Protein AF-C3X461-F1 (afdb_monomer_lite)

Secondary structure (DSSP, 8-state):
-HHHHHHHTTS-EEEE-SS-EEEEETTEEEEE-SEEEEEEPTTSS-EEEEEEES-HHHHHHHHT--GGGEEE------

Sequence (78 aa):
MDTWKQLVGNRAFISDLGKSHEAEIGGTKTIVGRYAVWLPMAGSD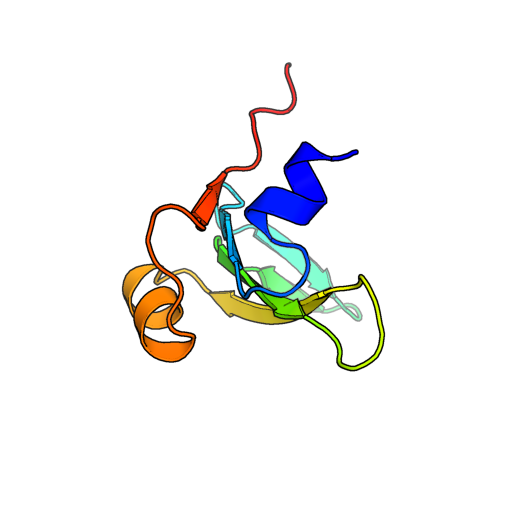RHQVVEVGDDLGMLQKKYDVPIERVLKLGAFAE

pLDDT: mean 87.03, std 13.6, range [34.91, 98.31]

Structure (mmCIF, N/CA/C/O backbone):
data_AF-C3X461-F1
#
_entry.id   AF-C3X461-F1
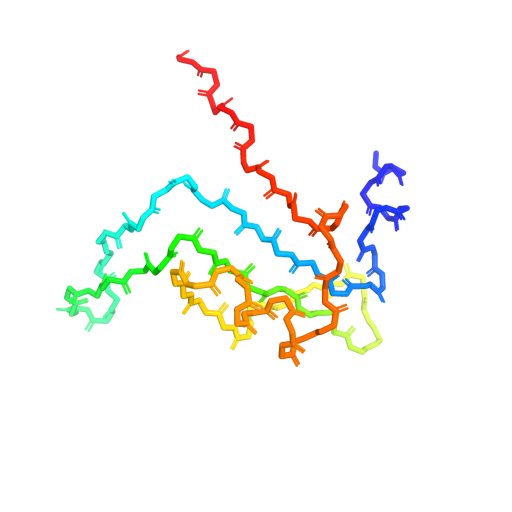#
loop_
_atom_site.group_PDB
_atom_site.id
_atom_site.type_symbol
_atom_site.label_atom_id
_atom_site.label_alt_id
_atom_site.label_comp_id
_atom_site.label_asym_id
_atom_site.label_entity_id
_atom_site.label_seq_id
_atom_site.pdbx_PDB_ins_code
_atom_site.Cartn_x
_atom_site.Cartn_y
_atom_site.Cartn_z
_atom_site.occupancy
_atom_site.B_iso_or_equiv
_atom_site.auth_seq_id
_atom_site.auth_comp_id
_atom_site.auth_asym_id
_atom_site.auth_atom_id
_atom_site.pdbx_PDB_model_num
ATOM 1 N N . MET A 1 1 ? 18.825 9.906 -2.858 1.00 53.12 1 MET A N 1
ATOM 2 C CA . MET A 1 1 ? 17.745 9.898 -3.874 1.00 53.12 1 MET A CA 1
ATOM 3 C C . MET A 1 1 ? 17.727 8.570 -4.642 1.00 53.12 1 MET A C 1
ATOM 5 O O . MET A 1 1 ? 16.651 8.087 -4.975 1.00 53.12 1 MET A O 1
ATOM 9 N N . ASP A 1 2 ? 18.888 7.931 -4.831 1.00 64.31 2 ASP A N 1
ATOM 10 C CA . ASP A 1 2 ? 19.057 6.656 -5.555 1.00 64.31 2 ASP A CA 1
ATOM 11 C C . ASP A 1 2 ? 18.362 5.454 -4.909 1.00 64.31 2 ASP A C 1
ATOM 13 O O . ASP A 1 2 ? 17.750 4.644 -5.603 1.00 64.31 2 ASP A O 1
ATOM 17 N N . THR A 1 3 ? 18.366 5.376 -3.576 1.00 74.94 3 THR A N 1
ATOM 18 C CA . THR A 1 3 ? 17.740 4.277 -2.826 1.00 74.94 3 THR A CA 1
ATOM 19 C C . THR A 1 3 ? 16.237 4.168 -3.103 1.00 74.94 3 THR A C 1
ATOM 21 O O . THR A 1 3 ? 15.716 3.073 -3.267 1.00 74.94 3 THR A O 1
ATOM 24 N N . TRP A 1 4 ? 15.530 5.296 -3.235 1.00 76.69 4 TRP A N 1
ATOM 25 C CA . TRP A 1 4 ? 14.086 5.306 -3.500 1.00 76.69 4 TRP A CA 1
ATOM 26 C C . TRP A 1 4 ? 13.747 4.747 -4.885 1.00 76.69 4 TRP A C 1
ATOM 28 O O . TRP A 1 4 ? 12.896 3.867 -5.021 1.00 76.69 4 TRP A O 1
ATOM 38 N N . LYS A 1 5 ? 14.460 5.219 -5.916 1.00 78.00 5 LYS A N 1
ATOM 39 C CA . LYS A 1 5 ? 14.273 4.738 -7.291 1.00 78.00 5 LYS A CA 1
ATOM 40 C C . LYS A 1 5 ? 14.569 3.241 -7.406 1.00 78.00 5 LYS A C 1
ATOM 42 O O . LYS A 1 5 ? 13.819 2.538 -8.077 1.00 78.00 5 LYS A O 1
ATOM 47 N N . GLN A 1 6 ? 15.599 2.751 -6.714 1.00 78.19 6 GLN A N 1
ATOM 48 C CA . GLN A 1 6 ? 15.943 1.325 -6.683 1.00 78.19 6 GLN A CA 1
ATOM 49 C C . GLN A 1 6 ? 14.875 0.465 -5.994 1.00 78.19 6 GLN A C 1
ATOM 51 O O . GLN A 1 6 ? 14.560 -0.627 -6.474 1.00 78.19 6 GLN A O 1
ATOM 56 N N . LEU A 1 7 ? 14.309 0.950 -4.887 1.00 77.00 7 LEU A N 1
ATOM 57 C CA . LEU A 1 7 ? 13.338 0.192 -4.100 1.00 77.00 7 LEU A CA 1
ATOM 58 C C . LEU A 1 7 ? 11.960 0.141 -4.773 1.00 77.00 7 LEU A C 1
ATOM 60 O O . LEU A 1 7 ? 11.384 -0.943 -4.897 1.00 77.00 7 LEU A O 1
ATOM 64 N N . VAL A 1 8 ? 11.440 1.288 -5.229 1.00 82.31 8 VAL A N 1
ATOM 65 C CA . VAL A 1 8 ? 10.016 1.403 -5.599 1.00 82.31 8 VAL A CA 1
ATOM 66 C C . VAL A 1 8 ? 9.713 2.155 -6.897 1.00 82.31 8 VAL A C 1
ATOM 68 O O . VAL A 1 8 ? 8.561 2.154 -7.314 1.00 82.31 8 VAL A O 1
ATOM 71 N N . GLY A 1 9 ? 10.700 2.741 -7.586 1.00 80.94 9 GLY A N 1
ATOM 72 C CA . GLY A 1 9 ? 10.483 3.707 -8.681 1.00 80.94 9 GLY A CA 1
ATOM 73 C C . GLY A 1 9 ? 9.398 3.338 -9.709 1.00 80.94 9 GLY A C 1
ATOM 74 O O . GLY A 1 9 ? 8.492 4.127 -9.933 1.00 80.94 9 GLY A O 1
ATOM 75 N N . ASN A 1 10 ? 9.435 2.117 -10.255 1.00 85.50 10 ASN A N 1
ATOM 76 C CA . ASN A 1 10 ? 8.435 1.606 -11.212 1.00 85.50 10 ASN A CA 1
ATOM 77 C C . ASN A 1 10 ? 7.684 0.375 -10.679 1.00 85.50 10 ASN A C 1
ATOM 79 O O . ASN A 1 10 ? 7.275 -0.498 -11.444 1.00 85.50 10 ASN A O 1
ATOM 83 N N . ARG A 1 11 ? 7.580 0.235 -9.355 1.00 91.44 11 ARG A N 1
ATOM 84 C CA . ARG A 1 11 ? 7.046 -0.966 -8.702 1.00 91.44 11 ARG A CA 1
ATOM 85 C C . ARG A 1 11 ? 5.944 -0.591 -7.725 1.00 91.44 11 ARG A C 1
ATOM 87 O O . ARG A 1 11 ? 5.994 0.467 -7.103 1.00 91.44 11 ARG A O 1
ATOM 94 N N . ALA A 1 12 ? 4.979 -1.491 -7.578 1.00 95.25 12 ALA A N 1
ATOM 95 C CA . ALA A 1 12 ? 4.000 -1.406 -6.509 1.00 95.25 12 ALA A CA 1
ATOM 96 C C . ALA A 1 12 ? 4.676 -1.621 -5.149 1.00 95.25 12 ALA A C 1
ATOM 98 O O . ALA A 1 12 ? 5.570 -2.465 -5.020 1.00 95.25 12 ALA A O 1
ATOM 99 N N . PHE A 1 13 ? 4.238 -0.881 -4.138 1.00 96.25 13 PHE A N 1
ATOM 100 C CA . PHE A 1 13 ? 4.687 -1.056 -2.758 1.00 96.25 13 PHE A CA 1
ATOM 101 C C . PHE A 1 13 ? 3.546 -0.760 -1.783 1.00 96.25 13 PHE A C 1
ATOM 103 O O . PHE A 1 13 ? 2.531 -0.170 -2.158 1.00 96.25 13 PHE A O 1
ATOM 110 N N . ILE A 1 14 ? 3.708 -1.184 -0.533 1.00 96.62 14 ILE A N 1
ATOM 111 C CA . ILE A 1 14 ? 2.753 -0.907 0.543 1.00 96.62 14 ILE A CA 1
ATOM 112 C C . ILE A 1 14 ? 3.459 -0.082 1.608 1.00 96.62 14 ILE A C 1
ATOM 114 O O . ILE A 1 14 ? 4.565 -0.430 2.013 1.00 96.62 14 ILE A O 1
ATOM 118 N N . SER A 1 15 ? 2.829 0.990 2.081 1.00 94.12 15 SER A N 1
ATOM 119 C CA . SER A 1 15 ? 3.270 1.681 3.293 1.00 94.12 15 SER A CA 1
ATOM 120 C C . SER A 1 15 ? 2.498 1.165 4.503 1.00 94.12 15 SER A C 1
ATOM 122 O O . SER A 1 15 ? 1.268 1.176 4.487 1.00 94.12 15 SER A O 1
ATOM 124 N N . ASP A 1 16 ? 3.211 0.760 5.549 1.00 93.69 16 ASP A N 1
ATOM 125 C CA . ASP A 1 16 ? 2.669 0.446 6.871 1.00 93.69 16 ASP A CA 1
ATOM 126 C C . ASP A 1 16 ? 2.692 1.715 7.741 1.00 93.69 16 ASP A C 1
ATOM 128 O O . ASP A 1 16 ? 3.762 2.199 8.126 1.00 93.69 16 ASP A O 1
ATOM 132 N N . LEU A 1 17 ? 1.501 2.250 8.026 1.00 89.00 17 LEU A N 1
ATOM 133 C CA . LEU A 1 17 ? 1.254 3.435 8.857 1.00 89.00 17 LEU A CA 1
ATOM 134 C C . LEU A 1 17 ? 1.320 3.130 10.368 1.00 89.00 17 LEU A C 1
ATOM 136 O O . LEU A 1 17 ? 1.132 4.014 11.199 1.00 89.00 17 LEU A O 1
ATOM 140 N N . GLY A 1 18 ? 1.573 1.877 10.752 1.00 87.75 18 GLY A N 1
ATOM 141 C CA . GLY A 1 18 ? 1.673 1.415 12.136 1.00 87.75 18 GLY A CA 1
ATOM 142 C C . GLY A 1 18 ? 0.322 1.097 12.776 1.00 87.75 18 GLY A C 1
ATOM 143 O O . GLY A 1 18 ? 0.170 0.038 13.390 1.00 87.75 18 GLY A O 1
ATOM 144 N N . LYS A 1 19 ? -0.679 1.964 12.603 1.00 86.19 19 LYS A N 1
ATOM 145 C CA . LYS A 1 19 ? -2.057 1.748 13.068 1.00 86.19 19 LYS A CA 1
ATOM 146 C C . LYS A 1 19 ? -3.065 2.371 12.110 1.00 86.19 19 LYS A C 1
ATOM 148 O O . LYS A 1 19 ? -2.708 3.208 11.290 1.00 86.19 19 LYS A O 1
ATOM 153 N N . SER A 1 20 ? -4.322 1.968 12.230 1.00 86.31 20 SER A N 1
ATOM 154 C CA . SER A 1 20 ? -5.422 2.676 11.581 1.00 86.31 20 SER A CA 1
ATOM 155 C C . SER A 1 20 ? -5.591 4.051 12.241 1.00 86.31 20 SER A C 1
ATOM 157 O O . SER A 1 20 ? -5.369 4.213 13.447 1.00 86.31 20 SER A O 1
ATOM 159 N N . HIS A 1 21 ? -5.965 5.046 11.448 1.00 82.56 21 HIS A N 1
ATOM 160 C CA . HIS A 1 21 ? -6.115 6.432 11.877 1.00 82.56 21 HIS A CA 1
ATOM 161 C C . HIS A 1 21 ? -7.533 6.925 11.602 1.00 82.56 21 HIS A C 1
ATOM 163 O O . HIS A 1 21 ? -8.136 6.564 10.599 1.00 82.56 21 HIS A O 1
ATOM 169 N N . GLU A 1 22 ? -8.064 7.778 12.472 1.00 88.62 22 GLU A N 1
ATOM 170 C CA . GLU A 1 22 ? -9.286 8.527 12.181 1.00 88.62 22 GLU A CA 1
ATOM 171 C C . GLU A 1 22 ? -8.894 9.855 11.527 1.00 88.62 22 GLU A C 1
ATOM 173 O O . GLU A 1 22 ? -8.039 10.576 12.045 1.00 88.62 22 GLU A O 1
ATOM 178 N N . ALA A 1 23 ? -9.498 10.165 10.383 1.00 85.56 23 ALA A N 1
ATOM 179 C CA . ALA A 1 23 ? -9.294 11.417 9.667 1.00 85.56 23 ALA A CA 1
ATOM 180 C C . ALA A 1 23 ? -10.640 12.025 9.270 1.00 85.56 23 ALA A C 1
ATOM 182 O O . ALA A 1 23 ? -11.597 11.313 8.966 1.00 85.56 23 ALA A O 1
ATOM 183 N N . GLU A 1 24 ? -10.714 13.352 9.246 1.00 90.19 24 GLU A N 1
ATOM 184 C CA . GLU A 1 24 ? -11.863 14.062 8.693 1.00 90.19 24 GLU A CA 1
ATOM 185 C C . GLU A 1 24 ? -11.639 14.295 7.197 1.00 90.19 24 GLU A C 1
ATOM 187 O O . GLU A 1 24 ? -10.715 15.001 6.793 1.00 90.19 24 GLU A O 1
ATOM 192 N N . ILE A 1 25 ? -12.475 13.676 6.364 1.00 82.75 25 ILE A N 1
ATOM 193 C CA . ILE A 1 25 ? -12.403 13.774 4.904 1.00 82.75 25 ILE A CA 1
ATOM 194 C C . ILE A 1 25 ? -13.756 14.289 4.420 1.00 82.75 25 ILE A C 1
ATOM 196 O O . ILE A 1 25 ? -14.781 13.638 4.612 1.00 82.75 25 ILE A O 1
ATOM 200 N N . GLY A 1 26 ? -13.774 15.492 3.839 1.00 84.50 26 GLY A N 1
ATOM 201 C CA . GLY A 1 26 ? -15.012 16.120 3.360 1.00 84.50 26 GLY A CA 1
ATOM 202 C C . GLY A 1 26 ? -16.065 16.325 4.458 1.00 84.50 26 GLY A C 1
ATOM 203 O O . GLY A 1 26 ? -17.250 16.134 4.203 1.00 84.50 26 GLY A O 1
ATOM 204 N N . GLY A 1 27 ? -15.642 16.644 5.686 1.00 91.06 27 GLY A N 1
ATOM 205 C CA . GLY A 1 27 ? -16.536 16.819 6.839 1.00 91.06 27 GLY A CA 1
ATOM 206 C C . GLY A 1 27 ? -17.028 15.516 7.479 1.00 91.06 27 GLY A C 1
ATOM 207 O O . GLY 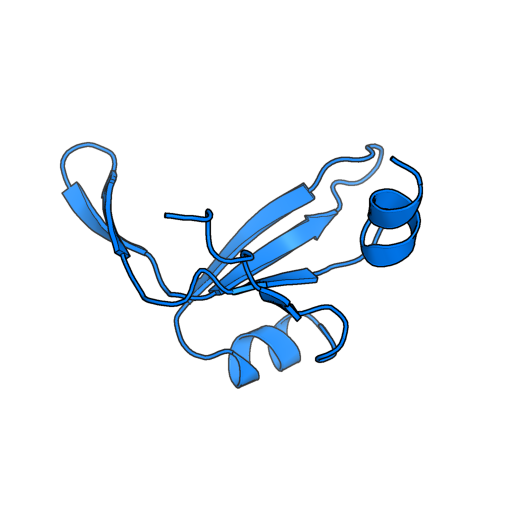A 1 27 ? -17.838 15.555 8.402 1.00 91.06 27 GLY A O 1
ATOM 208 N N . THR A 1 28 ? -16.562 14.354 7.006 1.00 90.19 28 THR A N 1
ATOM 209 C CA . THR A 1 28 ? -16.942 13.041 7.545 1.00 90.19 28 THR A CA 1
ATOM 210 C C . THR A 1 28 ? -15.757 12.373 8.230 1.00 90.19 28 THR A C 1
ATOM 212 O O . THR A 1 28 ? -14.684 12.218 7.640 1.00 90.19 28 THR A O 1
ATOM 215 N N . LYS A 1 29 ? -15.966 11.921 9.472 1.00 89.19 29 LYS A N 1
ATOM 216 C CA . LYS A 1 29 ? -15.008 11.075 10.192 1.00 89.19 29 LYS A CA 1
ATOM 217 C C . LYS A 1 29 ? -14.886 9.725 9.494 1.00 89.19 29 LYS A C 1
ATOM 219 O O . LYS A 1 29 ? -15.853 8.971 9.416 1.00 89.19 29 LYS A O 1
ATOM 224 N N . THR A 1 30 ? -13.694 9.439 8.994 1.00 87.75 30 THR A N 1
ATOM 225 C CA . THR A 1 30 ? -13.380 8.249 8.206 1.00 87.75 30 THR A CA 1
ATOM 226 C C . THR A 1 30 ? -12.217 7.508 8.848 1.00 87.75 30 THR A C 1
ATOM 228 O O . THR A 1 30 ? -11.224 8.119 9.246 1.00 87.75 30 THR A O 1
ATOM 231 N N . ILE A 1 31 ? -12.327 6.182 8.930 1.00 88.38 31 ILE A N 1
ATOM 232 C CA . ILE A 1 31 ? -11.209 5.331 9.334 1.00 88.38 31 ILE A CA 1
ATOM 233 C C . ILE A 1 31 ? -10.318 5.082 8.118 1.00 88.38 31 ILE A C 1
ATOM 235 O O . ILE A 1 31 ? -10.752 4.542 7.103 1.00 88.38 31 ILE A O 1
ATOM 239 N N . VAL A 1 32 ? -9.061 5.481 8.243 1.00 86.62 32 VAL A N 1
ATOM 240 C CA . VAL A 1 32 ? -7.975 5.208 7.310 1.00 86.62 32 VAL A CA 1
ATOM 241 C C . VAL A 1 32 ? -7.251 3.968 7.821 1.00 86.62 32 VAL A C 1
ATOM 243 O O . VAL A 1 32 ? -6.669 3.988 8.906 1.00 86.62 32 VAL A O 1
ATOM 246 N N . GLY A 1 33 ? -7.321 2.877 7.060 1.00 90.19 33 GLY A N 1
ATOM 247 C CA . GLY A 1 33 ? -6.650 1.622 7.399 1.00 90.19 33 GLY A CA 1
ATOM 248 C C . GLY A 1 33 ? -5.128 1.768 7.510 1.00 90.19 33 GLY A C 1
ATOM 249 O O . GLY A 1 33 ? -4.524 2.692 6.964 1.00 90.19 33 GLY A O 1
ATOM 250 N N . ARG A 1 34 ? -4.500 0.841 8.229 1.00 94.44 34 ARG A N 1
ATOM 251 C CA . ARG A 1 34 ? -3.066 0.854 8.543 1.00 94.44 34 ARG A CA 1
ATOM 252 C C . ARG A 1 34 ? -2.162 0.783 7.312 1.00 94.44 34 ARG A C 1
ATOM 254 O O . ARG A 1 34 ? -1.041 1.278 7.368 1.00 94.44 34 ARG A O 1
ATOM 261 N N . TYR A 1 35 ? -2.587 0.138 6.235 1.00 96.00 35 TYR A N 1
ATOM 262 C CA . TYR A 1 35 ? -1.755 -0.094 5.060 1.00 96.00 35 TYR A CA 1
ATOM 263 C C . TYR A 1 35 ? -2.299 0.665 3.860 1.00 96.00 35 TYR A C 1
ATOM 265 O O . TYR A 1 35 ? -3.488 0.576 3.568 1.00 96.00 35 TYR A O 1
ATOM 273 N N . ALA A 1 36 ? -1.425 1.355 3.128 1.00 95.75 36 ALA A N 1
ATOM 274 C CA . ALA A 1 36 ? -1.773 1.995 1.861 1.00 95.75 36 ALA A CA 1
ATOM 275 C C . ALA A 1 36 ? -0.979 1.376 0.708 1.00 95.75 36 ALA A C 1
ATOM 277 O O . ALA A 1 36 ? 0.241 1.217 0.798 1.00 95.75 36 ALA A O 1
ATOM 278 N N . VAL A 1 37 ? -1.676 1.028 -0.372 1.00 97.00 37 VAL A N 1
ATOM 279 C CA . VAL A 1 37 ? -1.097 0.456 -1.592 1.00 97.00 37 VAL A CA 1
ATOM 280 C C . VAL A 1 37 ? -0.787 1.571 -2.576 1.00 97.00 37 VAL A C 1
ATOM 282 O O . VAL A 1 37 ? -1.675 2.332 -2.961 1.00 97.00 37 VAL A O 1
ATOM 285 N N . TRP A 1 38 ? 0.456 1.604 -3.041 1.00 96.69 38 TRP A N 1
ATOM 286 C CA . TRP A 1 38 ? 0.959 2.587 -3.988 1.00 96.69 38 TRP A CA 1
ATOM 287 C C . TRP A 1 38 ? 1.266 1.927 -5.327 1.00 96.69 38 TRP A C 1
ATOM 289 O O . TRP A 1 38 ? 2.082 1.004 -5.389 1.00 96.69 38 TRP A O 1
ATOM 299 N N . LEU A 1 39 ? 0.657 2.421 -6.407 1.00 95.88 39 LEU A N 1
ATOM 300 C CA . LEU A 1 39 ? 0.962 1.989 -7.775 1.00 95.88 39 LEU A CA 1
ATOM 301 C C . LEU A 1 39 ? 1.692 3.088 -8.551 1.00 95.88 39 LEU A C 1
ATOM 303 O O . LEU A 1 39 ? 1.337 4.261 -8.404 1.00 95.88 39 LEU A O 1
ATOM 307 N N . PRO A 1 40 ? 2.681 2.736 -9.394 1.00 94.38 40 PRO A N 1
ATOM 308 C CA . PRO A 1 40 ? 3.343 3.702 -10.257 1.00 94.38 40 PRO A CA 1
ATOM 309 C C . PRO A 1 40 ? 2.366 4.250 -11.304 1.00 94.38 40 PRO A C 1
ATOM 311 O O . PRO A 1 40 ? 1.496 3.539 -11.814 1.00 94.38 40 PRO A O 1
ATOM 314 N N . MET A 1 41 ? 2.525 5.522 -11.646 1.00 92.56 41 MET A N 1
ATOM 315 C CA . MET A 1 41 ? 1.754 6.185 -12.691 1.00 92.56 41 MET A CA 1
ATOM 316 C C . MET A 1 41 ? 2.509 6.115 -14.019 1.00 92.56 41 MET A C 1
ATOM 318 O O . MET A 1 41 ? 3.642 6.590 -14.122 1.00 92.56 41 MET A O 1
ATOM 322 N N . ALA A 1 42 ? 1.869 5.550 -15.047 1.00 86.56 42 ALA A N 1
ATOM 323 C CA . ALA A 1 42 ? 2.466 5.395 -16.371 1.00 86.56 42 ALA A CA 1
ATOM 324 C C . ALA A 1 42 ? 2.994 6.733 -16.920 1.00 86.56 42 ALA A C 1
ATOM 326 O O . ALA A 1 42 ? 2.298 7.746 -16.897 1.00 86.56 42 ALA A O 1
ATOM 327 N N . GLY A 1 43 ? 4.235 6.726 -17.416 1.00 85.75 43 GLY A N 1
ATOM 328 C CA . GLY A 1 43 ? 4.885 7.918 -17.966 1.00 85.75 43 GLY A CA 1
ATOM 329 C C . GLY A 1 43 ? 5.401 8.916 -16.922 1.00 85.75 43 GLY A C 1
ATOM 330 O O . GLY A 1 43 ? 5.713 10.048 -17.285 1.00 85.75 43 GLY A O 1
ATOM 331 N N . SER A 1 44 ? 5.501 8.535 -15.642 1.00 87.38 44 SER A N 1
ATOM 332 C CA . SER A 1 44 ? 6.049 9.399 -14.591 1.00 87.38 44 SER A CA 1
ATOM 333 C C . SER A 1 44 ? 6.823 8.621 -13.521 1.00 87.38 44 SER A C 1
ATOM 335 O O . SER A 1 44 ? 6.595 7.432 -13.332 1.00 87.38 44 SER A O 1
ATOM 337 N N . ASP A 1 45 ? 7.660 9.326 -12.755 1.00 84.81 4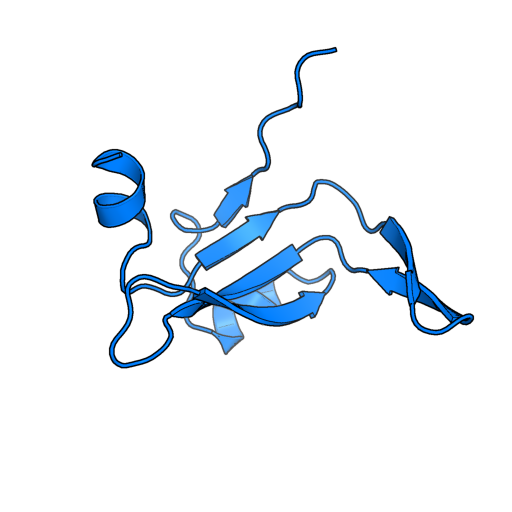5 ASP A N 1
ATOM 338 C CA . ASP A 1 45 ? 8.348 8.800 -11.561 1.00 84.81 45 ASP A CA 1
ATOM 339 C C . ASP A 1 45 ? 7.460 8.864 -10.289 1.00 84.81 45 ASP A C 1
ATOM 341 O O . ASP A 1 45 ? 7.972 8.900 -9.167 1.00 84.81 45 ASP A O 1
ATOM 345 N N . ARG A 1 46 ? 6.131 8.980 -10.441 1.00 89.25 46 ARG A N 1
ATOM 346 C CA . ARG A 1 46 ? 5.183 9.177 -9.331 1.00 89.25 46 ARG A CA 1
ATOM 347 C C . ARG A 1 46 ? 4.379 7.919 -9.037 1.00 89.25 46 ARG A C 1
ATOM 349 O O . ARG A 1 46 ? 4.149 7.087 -9.913 1.00 89.25 46 ARG A O 1
ATOM 356 N N . HIS A 1 47 ? 3.852 7.864 -7.817 1.00 94.12 47 HIS A N 1
ATOM 357 C CA . HIS A 1 47 ? 2.917 6.841 -7.366 1.00 94.12 47 HIS A CA 1
ATOM 358 C C . HIS A 1 47 ? 1.600 7.463 -6.922 1.00 94.12 47 HIS A C 1
ATOM 360 O O . HIS A 1 47 ? 1.550 8.625 -6.519 1.00 94.12 47 HIS A O 1
ATOM 366 N N . GLN A 1 48 ? 0.548 6.655 -6.955 1.00 94.75 48 GLN A N 1
ATOM 367 C CA . GLN A 1 48 ? -0.768 6.995 -6.428 1.00 94.75 48 GLN A CA 1
ATOM 368 C C . GLN A 1 48 ? -1.231 5.933 -5.435 1.00 94.75 48 GLN A C 1
ATOM 370 O O . GLN A 1 48 ? -0.972 4.742 -5.635 1.00 94.75 48 GLN A O 1
ATOM 375 N N . VAL A 1 49 ? -1.933 6.368 -4.388 1.00 94.50 49 VAL A N 1
ATOM 376 C CA . VAL A 1 49 ? -2.643 5.456 -3.489 1.00 94.50 49 VAL A CA 1
ATOM 377 C C . VAL A 1 49 ? -3.871 4.931 -4.217 1.00 94.50 49 VAL A C 1
ATOM 379 O O . VAL A 1 49 ? -4.689 5.722 -4.682 1.00 94.50 49 VAL A O 1
ATOM 382 N N . VAL A 1 50 ? -4.001 3.611 -4.312 1.00 96.38 50 VAL A N 1
ATOM 383 C CA . VAL A 1 50 ? -5.159 2.968 -4.962 1.00 96.38 50 VAL A CA 1
ATOM 384 C C . VAL A 1 50 ? -6.073 2.247 -3.985 1.00 96.38 50 VAL A C 1
ATOM 386 O O . VAL A 1 50 ? -7.229 1.999 -4.307 1.00 96.38 50 VAL A O 1
ATOM 389 N N . GLU A 1 51 ? -5.566 1.910 -2.800 1.00 96.00 51 GLU A N 1
ATOM 390 C CA . GLU A 1 51 ? -6.335 1.243 -1.756 1.00 96.00 51 GLU A CA 1
ATOM 391 C C . GLU A 1 51 ? -5.699 1.482 -0.390 1.00 96.00 51 GLU A C 1
ATOM 393 O O . GLU A 1 51 ? -4.473 1.562 -0.271 1.00 96.00 51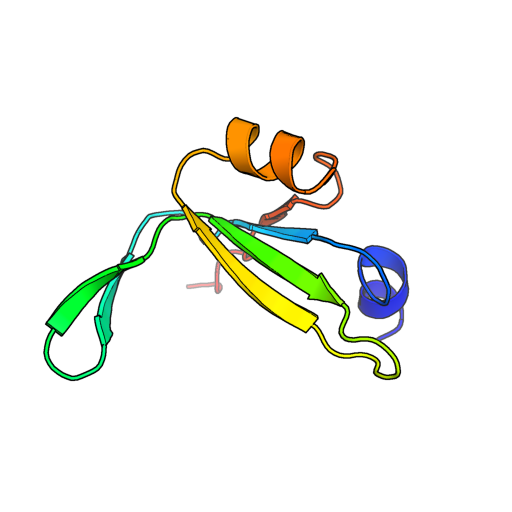 GLU A O 1
ATOM 398 N N . VAL A 1 52 ? -6.546 1.575 0.632 1.00 94.31 52 VAL A N 1
ATOM 399 C CA . VAL A 1 52 ? -6.146 1.633 2.036 1.00 94.31 52 VAL A CA 1
ATOM 400 C C . VAL A 1 52 ? -6.952 0.591 2.807 1.00 94.31 52 VAL A C 1
ATOM 402 O O . VAL A 1 52 ? -8.165 0.499 2.621 1.00 94.31 52 VAL A O 1
ATOM 405 N N . GLY A 1 53 ? -6.301 -0.188 3.668 1.00 94.50 53 GLY A N 1
ATOM 406 C CA . GLY A 1 53 ? -6.957 -1.241 4.443 1.00 94.50 53 GLY A CA 1
ATOM 407 C C . GLY A 1 53 ? -6.102 -1.776 5.588 1.00 94.50 53 GLY A C 1
ATOM 408 O O . GLY A 1 53 ? -4.959 -1.366 5.774 1.00 94.50 53 GLY A O 1
ATOM 409 N N . ASP A 1 54 ? -6.666 -2.699 6.366 1.00 95.12 54 ASP A N 1
ATOM 410 C CA . ASP A 1 54 ? -6.016 -3.266 7.558 1.00 95.12 54 ASP A CA 1
ATOM 411 C C . ASP A 1 54 ? -5.485 -4.697 7.352 1.00 95.12 54 ASP A C 1
ATOM 413 O O . ASP A 1 54 ? -4.676 -5.174 8.148 1.00 95.12 54 ASP A O 1
ATOM 417 N N . ASP A 1 55 ? -5.886 -5.379 6.274 1.00 96.12 55 ASP A N 1
ATOM 418 C CA . ASP A 1 55 ? -5.430 -6.735 5.949 1.00 96.12 55 ASP A CA 1
ATOM 419 C C . ASP A 1 55 ? -4.241 -6.700 4.980 1.00 96.12 55 ASP A C 1
ATOM 421 O O . ASP A 1 55 ? -4.394 -6.647 3.756 1.00 96.12 55 ASP A O 1
ATOM 425 N N . LEU A 1 56 ? -3.029 -6.750 5.539 1.00 96.62 56 LEU A N 1
ATOM 426 C CA . LEU A 1 56 ? -1.798 -6.780 4.751 1.00 96.62 56 LEU A CA 1
ATOM 427 C C . LEU A 1 56 ? -1.760 -7.968 3.779 1.00 96.62 56 LEU A C 1
ATOM 429 O O . LEU A 1 56 ? -1.367 -7.795 2.628 1.00 96.62 56 LEU A O 1
ATOM 433 N N . GLY A 1 57 ? -2.175 -9.159 4.217 1.00 97.62 57 GLY A N 1
ATOM 434 C CA . GLY A 1 57 ? -2.096 -10.373 3.404 1.00 97.62 57 GLY A CA 1
ATOM 435 C C . GLY A 1 57 ? -3.005 -10.299 2.178 1.00 97.62 57 GLY A C 1
ATOM 436 O O . GLY A 1 57 ? -2.587 -10.656 1.071 1.00 97.62 57 GLY A O 1
ATOM 437 N N . MET A 1 58 ? -4.219 -9.769 2.353 1.00 98.06 58 MET A N 1
ATOM 438 C CA . MET A 1 58 ? -5.135 -9.503 1.243 1.00 98.06 58 MET A CA 1
ATOM 439 C C . MET A 1 58 ? -4.525 -8.506 0.250 1.00 98.06 58 MET A C 1
ATOM 441 O O . MET A 1 58 ? -4.517 -8.777 -0.953 1.00 98.06 58 MET A O 1
ATOM 445 N N . LEU A 1 59 ? -3.991 -7.381 0.736 1.00 98.31 59 LEU A N 1
ATOM 446 C CA . LEU A 1 59 ? -3.427 -6.330 -0.117 1.00 98.31 59 LEU A CA 1
ATOM 447 C C . LEU A 1 59 ? -2.191 -6.822 -0.884 1.00 98.31 59 LEU A C 1
ATOM 449 O O . LEU A 1 59 ? -2.093 -6.611 -2.093 1.00 98.31 59 LEU A O 1
ATOM 453 N N . GLN A 1 60 ? -1.285 -7.547 -0.223 1.00 98.12 60 GLN A N 1
ATOM 454 C CA . GLN A 1 60 ? -0.120 -8.154 -0.871 1.00 98.12 60 GLN A CA 1
ATOM 455 C C . GLN A 1 60 ? -0.528 -9.100 -1.999 1.00 98.12 60 GLN A C 1
ATOM 457 O O . GLN A 1 60 ? 0.011 -9.010 -3.102 1.00 98.12 60 GLN A O 1
ATOM 462 N N . LYS A 1 61 ? -1.512 -9.970 -1.745 1.00 98.25 61 LYS A N 1
ATOM 463 C CA . LYS A 1 61 ? -2.013 -10.923 -2.741 1.00 98.25 61 LYS A CA 1
ATOM 464 C C . LYS A 1 61 ? -2.709 -10.226 -3.910 1.00 98.25 61 LYS A C 1
ATOM 466 O O . LYS A 1 61 ? -2.523 -10.632 -5.052 1.00 98.25 61 LYS A O 1
ATOM 471 N N . LYS A 1 62 ? -3.517 -9.200 -3.636 1.00 98.25 62 LYS A N 1
ATOM 472 C CA . LYS A 1 62 ? -4.304 -8.484 -4.652 1.00 98.25 62 LYS A CA 1
ATOM 473 C C . LYS A 1 62 ? -3.427 -7.692 -5.622 1.00 98.25 62 LYS A C 1
ATOM 475 O O . LYS A 1 62 ? -3.739 -7.640 -6.808 1.00 98.25 62 LYS A O 1
ATOM 480 N N . TYR A 1 63 ? -2.352 -7.091 -5.119 1.00 97.25 63 TYR A N 1
ATOM 481 C CA . TYR A 1 63 ? -1.490 -6.191 -5.891 1.00 97.25 63 TYR A CA 1
ATOM 482 C C . TYR A 1 63 ? -0.111 -6.773 -6.220 1.00 97.25 63 TYR A C 1
ATOM 484 O O . TYR A 1 63 ? 0.741 -6.046 -6.729 1.00 97.25 63 TYR A O 1
ATOM 492 N N . ASP A 1 64 ? 0.114 -8.058 -5.931 1.00 96.75 64 ASP A N 1
ATOM 493 C CA . ASP A 1 64 ? 1.393 -8.749 -6.139 1.00 96.75 64 ASP A CA 1
ATOM 494 C C . ASP A 1 64 ? 2.584 -7.996 -5.500 1.00 96.75 64 ASP A C 1
ATOM 496 O O . ASP A 1 64 ? 3.625 -7.708 -6.106 1.00 96.75 64 ASP A O 1
ATOM 500 N N . VAL A 1 65 ? 2.400 -7.594 -4.236 1.00 96.62 65 VAL A N 1
ATOM 501 C CA . VAL A 1 65 ? 3.418 -6.876 -3.458 1.00 96.62 65 VAL A CA 1
ATOM 502 C C . VAL A 1 65 ? 4.102 -7.847 -2.489 1.00 96.62 65 VAL A C 1
ATOM 504 O O . VAL A 1 65 ? 3.494 -8.254 -1.497 1.00 96.62 65 VAL A O 1
ATOM 507 N N . PRO A 1 66 ? 5.377 -8.207 -2.722 1.00 95.62 66 PRO A N 1
ATOM 508 C CA . PRO A 1 66 ? 6.123 -9.079 -1.832 1.00 95.62 66 PRO A CA 1
ATOM 509 C C . PRO A 1 66 ? 6.527 -8.321 -0.556 1.00 95.62 66 PRO A C 1
ATOM 511 O O . PRO A 1 66 ? 6.508 -7.086 -0.514 1.00 95.62 66 PRO A O 1
ATOM 514 N N . ILE A 1 67 ? 6.858 -9.056 0.508 1.00 94.38 67 ILE A N 1
ATOM 515 C CA . ILE A 1 67 ? 7.047 -8.491 1.856 1.00 94.38 67 ILE A CA 1
ATOM 516 C C . ILE A 1 67 ? 8.196 -7.474 1.924 1.00 94.38 67 ILE A C 1
ATOM 518 O O . ILE A 1 67 ? 8.133 -6.514 2.687 1.00 94.38 67 ILE A O 1
ATOM 522 N N . GLU A 1 68 ? 9.205 -7.613 1.066 1.00 92.56 68 GLU A N 1
ATOM 523 C CA . GLU A 1 68 ? 10.358 -6.713 0.969 1.00 92.56 68 GLU A CA 1
ATOM 524 C C . GLU A 1 68 ? 9.975 -5.322 0.439 1.00 92.56 68 GLU A C 1
ATOM 526 O O . GLU A 1 68 ? 10.742 -4.370 0.584 1.00 92.56 68 GLU A O 1
ATOM 531 N N . ARG A 1 69 ? 8.786 -5.188 -0.169 1.00 93.94 69 ARG A N 1
ATOM 532 C CA . ARG A 1 69 ? 8.209 -3.912 -0.623 1.00 93.94 69 ARG A CA 1
ATOM 533 C C . ARG A 1 69 ? 7.129 -3.379 0.323 1.00 93.94 69 ARG A C 1
ATOM 535 O O . ARG A 1 69 ? 6.365 -2.493 -0.058 1.00 93.94 69 ARG A O 1
ATOM 542 N N . VAL A 1 70 ? 7.069 -3.892 1.551 1.00 94.50 70 VAL A N 1
ATOM 543 C CA . VAL A 1 70 ? 6.268 -3.307 2.631 1.00 94.50 70 VAL A CA 1
ATOM 544 C C . VAL A 1 70 ? 7.162 -2.367 3.435 1.00 94.50 70 VAL A C 1
ATOM 546 O O . VAL A 1 70 ? 8.021 -2.789 4.209 1.00 94.50 70 VAL A O 1
ATOM 549 N N . LEU A 1 71 ? 6.975 -1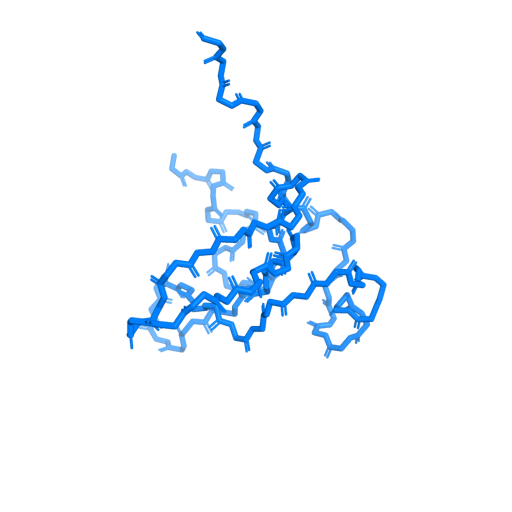.068 3.223 1.00 92.12 71 LEU A N 1
ATOM 550 C CA . LEU A 1 71 ? 7.755 -0.011 3.846 1.00 92.12 71 LEU A CA 1
ATOM 551 C C . LEU A 1 71 ? 7.062 0.446 5.121 1.00 92.12 71 LEU A C 1
ATOM 553 O O . LEU A 1 71 ? 5.978 1.023 5.082 1.00 92.12 71 LEU A O 1
ATOM 557 N N . LYS A 1 72 ? 7.703 0.222 6.262 1.00 88.50 72 LYS A N 1
ATOM 558 C CA . LYS A 1 72 ? 7.253 0.832 7.510 1.00 88.50 72 LYS A CA 1
ATOM 559 C C . LYS A 1 72 ? 7.613 2.304 7.484 1.00 88.50 72 LYS A C 1
ATOM 561 O O . LYS A 1 72 ? 8.757 2.645 7.177 1.00 88.50 72 LYS A O 1
ATOM 566 N N . LEU A 1 73 ? 6.662 3.162 7.840 1.00 74.25 73 LEU A N 1
ATOM 567 C CA . LEU A 1 73 ? 7.037 4.485 8.314 1.00 74.25 73 LEU A CA 1
ATOM 568 C C . LEU A 1 73 ? 7.987 4.264 9.490 1.00 74.25 73 LEU A C 1
ATOM 570 O O . LEU A 1 73 ? 7.615 3.668 10.502 1.00 74.25 73 LEU A O 1
ATOM 574 N N . GLY A 1 74 ? 9.251 4.656 9.308 1.00 61.94 74 GLY A N 1
ATOM 575 C CA . GLY A 1 74 ? 10.178 4.746 10.425 1.00 61.94 74 GLY A CA 1
ATOM 576 C C . GLY A 1 74 ? 9.519 5.604 11.494 1.00 61.94 74 GLY A C 1
ATOM 577 O O . GLY A 1 74 ? 8.792 6.538 11.146 1.00 61.94 74 GLY A O 1
ATOM 578 N N . ALA A 1 75 ? 9.727 5.264 12.769 1.00 49.78 75 ALA A N 1
ATOM 579 C CA . ALA A 1 75 ? 9.331 6.146 13.853 1.00 49.78 75 ALA A CA 1
ATOM 580 C C . ALA A 1 75 ? 9.799 7.551 13.464 1.00 49.78 75 ALA A C 1
ATOM 582 O O . ALA A 1 75 ? 10.996 7.760 13.255 1.00 49.78 75 ALA A O 1
ATOM 583 N N . PHE A 1 76 ? 8.864 8.486 13.280 1.00 46.84 76 PHE A N 1
ATOM 584 C CA . PHE A 1 76 ? 9.226 9.880 13.443 1.00 46.84 76 PHE A CA 1
ATOM 585 C C . PHE A 1 76 ? 9.840 9.902 14.838 1.00 46.84 76 PHE A C 1
ATOM 587 O O . PHE A 1 76 ? 9.153 9.561 15.801 1.00 46.84 76 PHE A O 1
ATOM 594 N N . ALA A 1 77 ? 11.162 10.067 14.900 1.00 34.91 77 ALA A N 1
ATOM 595 C CA . ALA A 1 77 ? 11.868 10.157 16.162 1.00 34.91 77 ALA A CA 1
ATOM 596 C C . ALA A 1 77 ? 11.131 11.191 17.021 1.00 34.91 77 ALA A C 1
ATOM 598 O O . ALA A 1 77 ? 10.671 12.200 16.478 1.00 34.91 77 ALA A O 1
ATOM 599 N N . GLU A 1 78 ? 10.954 10.838 18.293 1.00 35.78 78 GLU A N 1
ATOM 600 C CA . GLU A 1 78 ? 10.257 11.610 19.329 1.00 35.78 78 GLU A CA 1
ATOM 601 C C . GLU A 1 78 ? 10.520 13.121 19.273 1.00 35.78 78 GLU A C 1
ATOM 603 O O . GLU A 1 78 ? 11.680 13.525 19.016 1.00 35.78 78 GLU A O 1
#

Organism: NCBI:txid556268

Radius of gyration: 13.45 Å; chains: 1; bounding box: 36×28×37 Å

Foldseek 3Di:
DVVCCVQDQQHKAKEFQVAWDFDQDPNDTDIFERIWIWHDDPPDSDTDTDDTHPDPVVNCVVRVHDPSRYHYPDPPPD